Protein AF-A0A968NPS4-F1 (afdb_monomer_lite)

pLDDT: mean 86.82, std 9.13, range [53.03, 97.56]

Structure (mmCIF, N/CA/C/O backbone):
data_AF-A0A968NPS4-F1
#
_entry.id   AF-A0A968NPS4-F1
#
loop_
_atom_site.group_PDB
_atom_site.id
_atom_site.type_symbol
_atom_site.label_atom_id
_atom_site.label_alt_id
_atom_site.label_comp_id
_atom_site.label_asym_id
_atom_site.label_entity_id
_atom_site.label_seq_id
_atom_site.pdbx_PDB_ins_code
_atom_site.Cartn_x
_atom_site.Cartn_y
_atom_site.Cartn_z
_atom_site.occupancy
_atom_site.B_iso_or_equiv
_atom_site.auth_seq_id
_atom_site.auth_comp_id
_atom_site.auth_asym_id
_atom_site.auth_atom_id
_atom_site.pdbx_PDB_model_num
ATOM 1 N N . MET A 1 1 ? -4.514 -13.769 -30.488 1.00 55.00 1 MET A N 1
ATOM 2 C CA . MET A 1 1 ? -3.476 -13.276 -29.556 1.00 55.00 1 MET A CA 1
ATOM 3 C C . MET A 1 1 ? -2.769 -14.484 -28.983 1.00 55.00 1 MET A C 1
ATOM 5 O O . MET A 1 1 ? -3.443 -15.322 -28.401 1.00 55.00 1 MET A O 1
ATOM 9 N N . ALA A 1 2 ? -1.465 -14.627 -29.213 1.00 56.16 2 ALA A N 1
ATOM 10 C CA . ALA A 1 2 ? -0.698 -15.673 -28.546 1.00 56.16 2 ALA A CA 1
ATOM 11 C C . ALA A 1 2 ? -0.530 -15.279 -27.071 1.00 56.16 2 ALA A C 1
ATOM 13 O O . ALA A 1 2 ? -0.089 -14.168 -26.778 1.00 56.16 2 ALA A O 1
ATOM 14 N N . LEU A 1 3 ? -0.948 -16.159 -26.161 1.00 73.31 3 LEU A N 1
ATOM 15 C CA .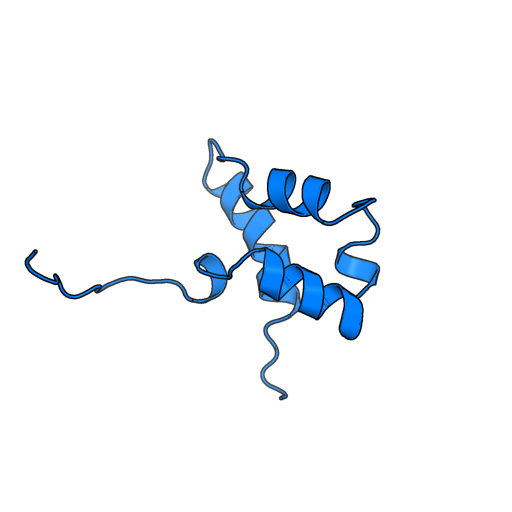 LEU A 1 3 ? -0.68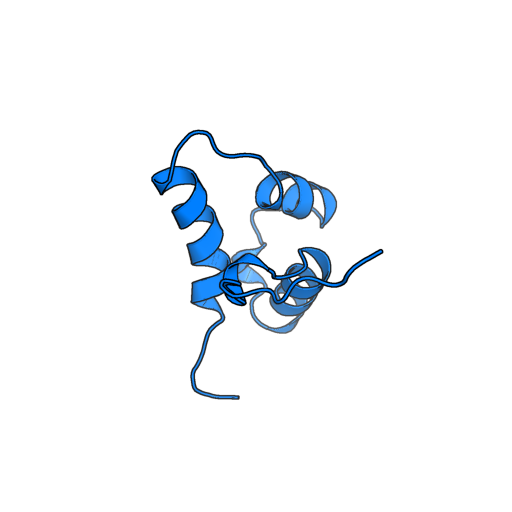8 -16.033 -24.730 1.00 73.31 3 LEU A CA 1
ATOM 16 C C . LEU A 1 3 ? 0.758 -16.473 -24.500 1.00 73.31 3 LEU A C 1
ATOM 18 O O . LEU A 1 3 ? 1.081 -17.647 -24.663 1.00 73.31 3 LEU A O 1
ATOM 22 N N . TYR A 1 4 ? 1.635 -15.527 -24.183 1.00 80.75 4 TYR A N 1
ATOM 23 C CA . TYR A 1 4 ? 2.995 -15.8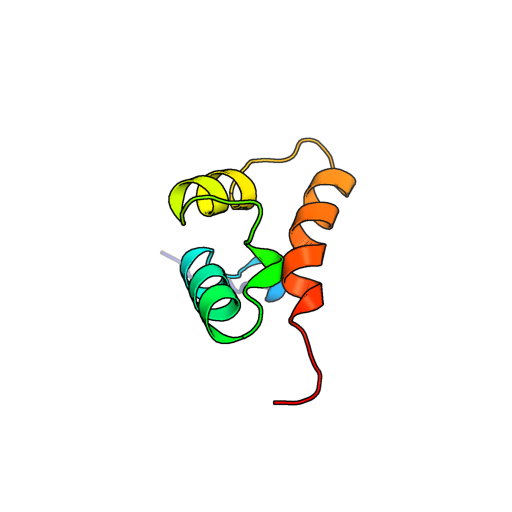41 -23.755 1.00 80.75 4 TYR A CA 1
ATOM 24 C C . TYR A 1 4 ? 2.982 -16.219 -22.273 1.00 80.75 4 TYR A C 1
ATOM 26 O O . TYR A 1 4 ? 2.198 -15.668 -21.498 1.00 80.75 4 TYR A O 1
ATOM 34 N N . ALA A 1 5 ? 3.838 -17.164 -21.883 1.00 84.44 5 ALA A N 1
ATOM 35 C CA . ALA A 1 5 ? 4.012 -17.510 -20.480 1.00 84.44 5 ALA A CA 1
ATOM 36 C C . ALA A 1 5 ? 4.590 -16.309 -19.723 1.00 84.44 5 ALA A C 1
ATOM 38 O O . ALA A 1 5 ? 5.587 -15.717 -20.140 1.00 84.44 5 ALA A O 1
ATOM 39 N N . GLU A 1 6 ? 3.969 -15.961 -18.602 1.00 83.25 6 GLU A N 1
ATOM 40 C CA . GLU A 1 6 ? 4.498 -14.950 -17.705 1.00 83.25 6 GLU A CA 1
ATOM 41 C C . GLU A 1 6 ? 5.485 -15.599 -16.737 1.00 83.25 6 GLU A C 1
ATOM 43 O O . GLU A 1 6 ? 5.100 -16.379 -15.868 1.00 83.25 6 GLU A O 1
ATOM 48 N N . LEU A 1 7 ? 6.770 -15.304 -16.924 1.00 88.38 7 LEU A N 1
ATOM 49 C CA . LEU A 1 7 ? 7.850 -15.965 -16.189 1.00 88.38 7 LEU A CA 1
ATOM 50 C C . LEU A 1 7 ? 8.255 -15.225 -14.909 1.00 88.38 7 LEU A C 1
ATOM 52 O O . LEU A 1 7 ? 8.952 -15.794 -14.075 1.00 88.38 7 LEU A O 1
ATOM 56 N N . HIS A 1 8 ? 7.832 -13.967 -14.744 1.00 88.50 8 HIS A N 1
ATOM 57 C CA . HIS A 1 8 ? 8.236 -13.135 -13.611 1.00 88.50 8 HIS A CA 1
ATOM 58 C C . HIS A 1 8 ? 7.128 -12.154 -13.220 1.00 88.50 8 HIS A C 1
ATOM 60 O O . HIS A 1 8 ? 7.065 -11.034 -13.719 1.00 88.50 8 HIS A O 1
ATOM 66 N N . ARG A 1 9 ? 6.281 -12.565 -12.270 1.00 82.56 9 ARG A N 1
ATOM 67 C CA . ARG A 1 9 ? 5.294 -11.702 -11.606 1.00 82.56 9 ARG A CA 1
ATOM 68 C C . ARG A 1 9 ? 5.542 -11.711 -10.104 1.00 82.56 9 ARG A C 1
ATOM 70 O O . ARG A 1 9 ? 5.438 -12.753 -9.463 1.00 82.56 9 ARG A O 1
ATOM 77 N N . HIS A 1 10 ? 5.793 -10.543 -9.523 1.00 84.75 10 HIS A N 1
ATOM 78 C CA . HIS A 1 10 ? 5.726 -10.386 -8.073 1.00 84.75 10 HIS A CA 1
ATOM 79 C C . HIS A 1 10 ? 4.267 -10.205 -7.659 1.00 84.75 10 HIS A C 1
ATOM 81 O O . HIS A 1 10 ? 3.649 -9.198 -8.006 1.00 84.75 10 HIS A O 1
ATOM 87 N N . LEU A 1 11 ? 3.713 -11.156 -6.905 1.00 80.38 11 LEU A N 1
ATOM 88 C CA . LEU A 1 11 ? 2.317 -11.079 -6.456 1.00 80.38 11 LEU A CA 1
ATOM 89 C C . LEU A 1 11 ? 2.056 -9.830 -5.604 1.00 80.38 11 LEU A C 1
ATOM 91 O O . LEU A 1 11 ? 1.058 -9.153 -5.826 1.00 80.38 11 LEU A O 1
ATOM 95 N N . GLY A 1 12 ? 2.991 -9.469 -4.716 1.00 78.06 12 GLY A N 1
ATOM 96 C CA . GLY A 1 12 ? 2.907 -8.242 -3.913 1.00 78.06 12 GLY A CA 1
ATOM 97 C C . GLY A 1 12 ? 2.885 -6.954 -4.749 1.00 78.06 12 GLY A C 1
ATOM 98 O O . GLY A 1 12 ? 2.132 -6.041 -4.437 1.00 78.06 12 GLY A O 1
ATOM 99 N N . GLY A 1 13 ? 3.624 -6.909 -5.862 1.00 77.94 13 GLY A N 1
ATOM 100 C CA . GLY A 1 13 ? 3.611 -5.770 -6.794 1.00 77.94 13 GLY A CA 1
ATOM 101 C C . GLY A 1 13 ? 2.467 -5.788 -7.808 1.00 77.94 13 GLY A C 1
ATOM 102 O O . GLY A 1 13 ? 2.357 -4.895 -8.639 1.00 77.94 13 GLY A O 1
ATOM 103 N N . SER A 1 14 ? 1.615 -6.812 -7.756 1.00 83.25 14 SER A N 1
ATOM 104 C CA . SER A 1 14 ? 0.480 -7.000 -8.671 1.00 83.25 14 SER A CA 1
ATOM 105 C C . SER A 1 14 ? -0.864 -6.847 -7.973 1.00 83.25 14 SER A C 1
ATOM 107 O O . SER A 1 14 ? -1.903 -7.220 -8.523 1.00 83.25 14 SER A O 1
ATOM 109 N N . VAL A 1 15 ? -0.848 -6.350 -6.738 1.00 88.50 15 VAL A N 1
ATOM 110 C CA . VAL A 1 15 ? -2.050 -6.174 -5.938 1.00 88.50 15 VAL A CA 1
ATOM 111 C C . VAL A 1 15 ? -2.922 -5.089 -6.564 1.00 88.50 15 VAL A C 1
ATOM 113 O O . VAL A 1 15 ? -2.470 -3.995 -6.895 1.00 88.50 15 VAL A O 1
ATOM 116 N N . VAL A 1 16 ? -4.211 -5.392 -6.713 1.00 91.75 16 VAL A N 1
ATOM 117 C CA . VAL A 1 16 ? -5.196 -4.415 -7.178 1.00 91.75 16 VAL A CA 1
ATOM 118 C C . VAL A 1 16 ? -5.426 -3.385 -6.059 1.00 91.75 16 VAL A C 1
ATOM 120 O O . VAL A 1 16 ? -5.849 -3.794 -4.971 1.00 91.75 16 VAL A O 1
ATOM 123 N N . PRO A 1 17 ? -5.243 -2.069 -6.298 1.00 93.25 17 PRO A N 1
ATOM 124 C CA . PRO A 1 17 ? -5.320 -1.047 -5.246 1.00 93.25 17 PRO A CA 1
ATOM 125 C C . PRO A 1 17 ? -6.639 -1.099 -4.466 1.00 93.25 17 PRO A C 1
ATOM 127 O O . PRO A 1 17 ? -6.665 -1.039 -3.240 1.00 93.25 17 PRO A O 1
ATOM 130 N N . ARG A 1 18 ? -7.754 -1.318 -5.173 1.00 95.88 18 ARG A N 1
ATOM 131 C CA . ARG A 1 18 ? -9.090 -1.474 -4.583 1.00 95.88 18 ARG A CA 1
ATOM 132 C C . ARG A 1 18 ? -9.189 -2.617 -3.577 1.00 95.88 18 ARG A C 1
ATOM 134 O O . ARG A 1 18 ? -9.890 -2.482 -2.577 1.00 95.88 18 ARG A O 1
ATOM 141 N N . VAL A 1 19 ? -8.536 -3.743 -3.852 1.00 93.88 19 VAL A N 1
ATOM 142 C CA . VAL A 1 19 ? -8.549 -4.912 -2.963 1.00 93.88 19 VAL A CA 1
ATOM 143 C C . VAL A 1 19 ? -7.756 -4.598 -1.699 1.00 93.88 19 VAL A C 1
ATOM 145 O O . VAL A 1 19 ? -8.258 -4.830 -0.600 1.00 93.88 19 VAL A O 1
ATOM 148 N N . LEU A 1 20 ? -6.574 -3.998 -1.857 1.00 92.69 20 LEU A N 1
ATOM 149 C CA . LEU A 1 20 ? -5.715 -3.600 -0.746 1.00 92.69 20 LEU A CA 1
ATOM 150 C C . LEU A 1 20 ? -6.385 -2.562 0.162 1.00 92.69 20 LEU A C 1
ATOM 152 O O . LEU A 1 20 ? -6.414 -2.733 1.375 1.00 92.69 20 LEU A O 1
ATOM 156 N N . TRP A 1 21 ? -7.022 -1.545 -0.422 1.00 95.06 21 TRP A N 1
ATOM 157 C CA . TRP A 1 21 ? -7.794 -0.550 0.324 1.00 95.06 21 TRP A CA 1
ATOM 158 C C . TRP A 1 21 ? -8.877 -1.191 1.199 1.00 95.06 21 TRP A C 1
ATOM 160 O O . TRP A 1 21 ? -8.955 -0.931 2.397 1.00 95.06 21 TRP A O 1
ATOM 170 N N . ARG A 1 22 ? -9.695 -2.083 0.621 1.00 95.69 22 ARG A N 1
ATOM 171 C CA . ARG A 1 22 ? -10.750 -2.789 1.370 1.00 95.69 22 ARG A CA 1
ATOM 172 C C . ARG A 1 22 ? -10.187 -3.693 2.463 1.00 95.69 22 ARG A C 1
ATOM 174 O O . ARG A 1 22 ? -10.867 -3.920 3.462 1.00 95.69 22 ARG A O 1
ATOM 181 N N . TYR A 1 23 ? -8.992 -4.243 2.266 1.00 93.50 23 TYR A N 1
ATOM 182 C CA . TYR A 1 23 ? -8.303 -5.003 3.301 1.00 93.50 23 TYR A CA 1
ATOM 183 C C . TYR A 1 23 ? -7.896 -4.092 4.465 1.00 93.50 23 TYR A C 1
ATOM 185 O O . TYR A 1 23 ? -8.269 -4.373 5.604 1.00 93.50 23 TYR A O 1
ATOM 193 N N . PHE A 1 24 ? -7.234 -2.967 4.179 1.00 93.12 24 PHE A N 1
ATOM 194 C CA . PHE A 1 24 ? -6.855 -1.983 5.195 1.00 93.12 24 PHE A CA 1
ATOM 195 C C . PHE A 1 24 ? -8.069 -1.461 5.972 1.00 93.12 24 PHE A C 1
ATOM 197 O O . PHE A 1 24 ? -8.060 -1.478 7.198 1.00 93.12 24 PHE A O 1
ATOM 204 N N . GLU A 1 25 ? -9.171 -1.123 5.297 1.00 94.25 25 GLU A N 1
ATOM 205 C CA . GLU A 1 25 ? -10.409 -0.690 5.965 1.00 94.25 25 GLU A CA 1
ATOM 206 C C . GLU A 1 25 ? -10.943 -1.697 6.998 1.00 94.25 25 GLU A C 1
ATOM 208 O O . GLU A 1 25 ? -11.573 -1.292 7.979 1.00 94.25 25 GLU A O 1
ATOM 213 N N . ARG A 1 26 ? -10.729 -3.001 6.777 1.00 93.75 26 ARG A N 1
ATOM 214 C CA . ARG A 1 26 ? -11.227 -4.069 7.654 1.00 93.75 26 ARG A CA 1
ATOM 215 C C . ARG A 1 26 ? -10.239 -4.473 8.741 1.00 93.75 26 ARG A C 1
ATOM 217 O O . ARG A 1 26 ? -10.676 -4.772 9.848 1.00 93.75 26 ARG A O 1
ATOM 224 N N . HIS A 1 27 ? -8.948 -4.507 8.424 1.00 91.50 27 HIS A N 1
ATOM 225 C CA . HIS A 1 27 ? -7.949 -5.193 9.251 1.00 91.50 27 HIS A CA 1
ATOM 226 C C . HIS A 1 27 ? -6.791 -4.301 9.705 1.00 91.50 27 HIS A C 1
ATOM 228 O O . HIS A 1 27 ? -6.121 -4.642 10.670 1.00 91.50 27 HIS A O 1
ATOM 234 N N . ALA A 1 28 ? -6.559 -3.165 9.046 1.00 87.56 28 ALA A N 1
ATOM 235 C CA . ALA A 1 28 ? -5.411 -2.300 9.312 1.00 87.56 28 ALA A CA 1
ATOM 236 C C . ALA A 1 28 ? -5.732 -0.848 8.921 1.00 87.56 28 ALA A C 1
ATOM 238 O O . ALA A 1 28 ? -5.139 -0.275 8.007 1.00 87.56 28 ALA A O 1
ATOM 239 N N . LYS A 1 29 ? -6.730 -0.258 9.598 1.00 88.88 29 LYS A N 1
ATOM 240 C CA . LYS A 1 29 ? -7.208 1.104 9.296 1.00 88.88 29 LYS A CA 1
ATOM 241 C C . LYS A 1 29 ? -6.105 2.148 9.429 1.00 88.88 29 LYS A C 1
ATOM 243 O O . LYS A 1 29 ? -6.088 3.098 8.653 1.00 88.88 29 LYS A O 1
ATOM 248 N N . ASP A 1 30 ? -5.177 1.941 10.359 1.00 90.19 30 ASP A N 1
ATOM 249 C CA . ASP A 1 30 ? -4.072 2.862 10.624 1.00 90.19 30 ASP A CA 1
ATOM 250 C C . ASP A 1 30 ? -3.195 3.086 9.381 1.00 90.19 30 ASP A C 1
ATOM 252 O O . ASP A 1 30 ? -2.777 4.216 9.128 1.00 90.19 30 ASP A O 1
ATOM 256 N N . SER A 1 31 ? -3.027 2.061 8.532 1.00 88.31 31 SER A N 1
ATOM 257 C CA . SER A 1 31 ? -2.235 2.106 7.292 1.00 88.31 31 SER A CA 1
ATOM 258 C C . SER A 1 31 ? -2.779 3.068 6.228 1.00 88.31 31 SER A C 1
ATOM 260 O O . SER A 1 31 ? -2.049 3.448 5.312 1.00 88.31 31 SER A O 1
ATOM 262 N N . ILE A 1 32 ? -4.051 3.467 6.330 1.00 91.62 32 ILE A N 1
ATOM 263 C CA . ILE A 1 32 ? -4.714 4.351 5.360 1.00 91.62 32 ILE A CA 1
ATOM 264 C C . ILE A 1 32 ? -5.204 5.670 5.962 1.00 91.62 32 ILE A C 1
ATOM 266 O O . ILE A 1 32 ? -5.824 6.459 5.259 1.00 91.62 32 ILE A O 1
ATOM 270 N N . THR A 1 33 ? -4.896 5.946 7.232 1.00 92.62 33 THR A N 1
ATOM 271 C CA . THR A 1 33 ? -5.324 7.175 7.935 1.00 92.62 33 THR A CA 1
ATOM 272 C C . THR A 1 33 ? -4.846 8.469 7.278 1.00 92.62 33 THR A C 1
ATOM 274 O O . THR A 1 33 ? -5.493 9.503 7.420 1.00 92.62 33 THR A O 1
ATOM 277 N N . GLN A 1 34 ? -3.738 8.412 6.539 1.00 92.06 34 GLN A N 1
ATOM 278 C CA . GLN A 1 34 ? -3.193 9.544 5.787 1.00 92.06 34 GLN A CA 1
ATOM 279 C C . GLN A 1 34 ? -3.984 9.894 4.514 1.00 92.06 34 GLN A C 1
ATOM 281 O O . GLN A 1 34 ? -3.738 10.945 3.931 1.00 92.06 34 GLN A O 1
ATOM 286 N N . PHE A 1 35 ? -4.909 9.035 4.074 1.00 94.31 35 PHE A N 1
ATOM 287 C CA . PHE A 1 35 ? -5.735 9.254 2.885 1.00 94.31 35 PHE A CA 1
ATOM 288 C C . PHE A 1 35 ? -7.177 9.537 3.305 1.00 94.31 35 PHE A C 1
ATOM 290 O O . PHE A 1 35 ? -7.780 8.756 4.043 1.00 94.31 35 PHE A O 1
ATOM 297 N N . ALA A 1 36 ? -7.774 10.618 2.803 1.00 94.81 36 ALA A N 1
ATOM 298 C CA . ALA A 1 36 ? -9.157 10.954 3.138 1.00 94.81 36 ALA A CA 1
ATOM 299 C C . ALA A 1 36 ? -10.162 9.994 2.482 1.00 94.81 36 ALA A C 1
ATOM 301 O O . ALA A 1 36 ? -11.279 9.810 2.970 1.00 94.81 36 ALA A O 1
ATOM 302 N N . ASN A 1 37 ? -9.794 9.404 1.342 1.00 96.19 37 ASN A N 1
ATOM 303 C CA . ASN A 1 37 ? -10.643 8.504 0.573 1.00 96.19 37 ASN A CA 1
ATOM 304 C C . ASN A 1 37 ? -9.816 7.587 -0.346 1.00 96.19 37 ASN A C 1
ATOM 306 O O . ASN A 1 37 ? -8.614 7.765 -0.536 1.00 96.19 37 ASN A O 1
ATOM 310 N N . TYR A 1 38 ? -10.499 6.622 -0.967 1.00 96.31 38 TYR A N 1
ATOM 311 C CA . TYR A 1 38 ? -9.884 5.684 -1.908 1.00 96.31 38 TYR A CA 1
ATOM 312 C C . TYR A 1 38 ? -9.202 6.366 -3.104 1.00 96.31 38 TYR A C 1
ATOM 314 O O . TYR A 1 38 ? -8.201 5.850 -3.583 1.00 96.31 38 TYR A O 1
ATOM 322 N N . SER A 1 39 ? -9.734 7.485 -3.604 1.00 97.56 39 SER A N 1
ATOM 323 C CA . SER A 1 39 ? -9.180 8.147 -4.792 1.00 97.56 39 SER A CA 1
ATOM 324 C C . SER A 1 39 ? -7.773 8.676 -4.524 1.00 97.56 39 SER A C 1
ATOM 326 O O . SER A 1 39 ? -6.888 8.493 -5.352 1.00 97.56 39 SER A O 1
ATOM 328 N N . GLU A 1 40 ? -7.549 9.279 -3.354 1.00 96.06 40 GLU A N 1
ATOM 329 C CA . GLU A 1 40 ? -6.222 9.757 -2.939 1.00 96.06 40 GLU A CA 1
ATOM 330 C C . GLU A 1 40 ? -5.236 8.599 -2.761 1.00 96.06 40 GLU A C 1
ATOM 332 O O . GLU A 1 40 ? -4.087 8.672 -3.196 1.00 96.06 40 GLU A O 1
ATOM 337 N N . PHE A 1 41 ? -5.700 7.4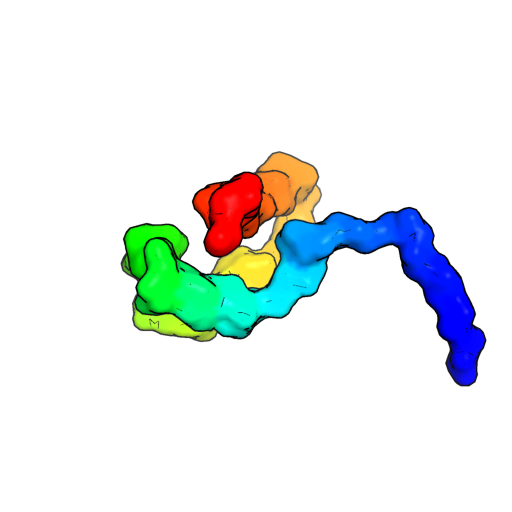97 -2.167 1.00 94.88 41 PHE A N 1
ATOM 338 C CA . PHE A 1 41 ? -4.901 6.282 -2.044 1.00 94.88 41 PHE A CA 1
ATOM 339 C C . PHE A 1 41 ? -4.541 5.688 -3.410 1.00 94.88 41 PHE A C 1
ATOM 341 O O . PHE A 1 41 ? -3.395 5.308 -3.632 1.00 94.88 41 PHE A O 1
ATOM 348 N N . GLU A 1 42 ? -5.499 5.601 -4.333 1.00 95.25 42 GLU A N 1
ATOM 349 C CA . GLU A 1 42 ? -5.283 5.065 -5.677 1.00 95.25 42 GLU A CA 1
ATOM 350 C C . GLU A 1 42 ? -4.291 5.922 -6.465 1.00 95.25 42 GLU A C 1
ATOM 352 O O . GLU A 1 42 ? -3.387 5.376 -7.101 1.00 95.25 42 GLU A O 1
ATOM 357 N N . GLU A 1 43 ? -4.400 7.249 -6.377 1.00 94.56 43 GLU A N 1
ATOM 358 C CA . GLU A 1 43 ? -3.439 8.165 -6.989 1.00 94.56 43 GLU A CA 1
ATOM 359 C C . GLU A 1 43 ? -2.033 7.946 -6.418 1.00 94.56 43 GLU A C 1
ATOM 361 O O . GLU A 1 43 ? -1.077 7.768 -7.175 1.00 94.56 43 GLU A O 1
ATOM 366 N N . PHE A 1 44 ? -1.902 7.875 -5.091 1.00 92.00 44 PHE A N 1
ATOM 367 C CA . PHE A 1 44 ? -0.627 7.601 -4.432 1.00 92.00 44 PHE A CA 1
ATOM 368 C C . PHE A 1 44 ? -0.032 6.244 -4.842 1.00 92.00 44 PHE A C 1
ATOM 370 O O . PHE A 1 44 ? 1.169 6.150 -5.130 1.00 92.00 44 PHE A O 1
ATOM 377 N N . TYR A 1 45 ? -0.871 5.205 -4.879 1.00 90.19 45 TYR A N 1
ATOM 378 C CA . TYR A 1 45 ? -0.460 3.821 -5.103 1.00 90.19 45 TYR A CA 1
ATOM 379 C C . TYR A 1 45 ? -0.107 3.544 -6.566 1.00 90.19 45 TYR A C 1
ATOM 381 O O . TYR A 1 45 ? 0.765 2.734 -6.857 1.00 90.19 45 TYR A O 1
ATOM 389 N N . THR A 1 46 ? -0.755 4.226 -7.509 1.00 90.50 46 THR A N 1
ATOM 390 C CA . THR A 1 46 ? -0.508 4.034 -8.948 1.00 90.50 46 THR A CA 1
ATOM 391 C C . THR A 1 46 ? 0.480 5.045 -9.532 1.00 90.50 46 THR A C 1
ATOM 393 O O . THR A 1 46 ? 0.859 4.940 -10.704 1.00 90.50 46 THR A O 1
ATOM 396 N N . LYS A 1 47 ? 0.940 6.012 -8.725 1.00 91.06 47 LYS A N 1
ATOM 397 C CA . LYS A 1 47 ? 1.913 7.023 -9.140 1.00 91.06 47 LYS A CA 1
ATOM 398 C C . LYS A 1 47 ? 3.195 6.369 -9.653 1.00 91.06 47 LYS A C 1
ATOM 400 O O . LYS A 1 47 ? 3.898 5.678 -8.914 1.00 91.06 47 LYS A O 1
ATOM 405 N N . LYS A 1 48 ? 3.540 6.662 -10.912 1.00 90.69 48 LYS A N 1
ATOM 406 C CA . LYS A 1 48 ? 4.828 6.278 -11.504 1.00 90.69 48 LYS A CA 1
ATOM 407 C C . LYS A 1 48 ? 5.975 6.870 -10.686 1.00 90.69 48 LYS A C 1
ATOM 409 O O . LYS A 1 48 ? 5.945 8.051 -10.343 1.00 90.69 48 LYS A O 1
ATOM 414 N N . ARG A 1 49 ? 6.977 6.043 -10.403 1.00 89.94 49 ARG A N 1
ATOM 415 C CA . ARG A 1 49 ? 8.174 6.409 -9.644 1.00 89.94 49 ARG A CA 1
ATOM 416 C C . ARG A 1 49 ? 9.376 6.497 -10.569 1.00 89.94 49 ARG A C 1
ATOM 418 O O . ARG A 1 49 ? 9.429 5.794 -11.579 1.00 89.94 49 ARG A O 1
ATOM 425 N N . SER A 1 50 ? 10.294 7.399 -10.248 1.00 92.12 50 SER A N 1
ATOM 426 C CA . SER A 1 50 ? 11.464 7.681 -11.086 1.00 92.12 50 SER A CA 1
ATOM 427 C C . SER A 1 50 ? 12.670 6.840 -10.677 1.00 92.12 50 SER A C 1
ATOM 429 O O . SER A 1 50 ? 13.601 6.682 -11.465 1.00 92.12 50 SER A O 1
ATOM 431 N N . THR A 1 51 ? 12.652 6.293 -9.460 1.00 93.75 51 THR A N 1
ATOM 432 C CA . THR A 1 51 ? 13.729 5.473 -8.902 1.00 93.75 51 THR A CA 1
ATOM 433 C C . THR A 1 51 ? 13.191 4.163 -8.330 1.00 93.75 51 THR A C 1
ATOM 435 O O . THR A 1 51 ? 12.001 4.025 -8.033 1.00 93.75 51 THR A O 1
ATOM 438 N N . LEU A 1 52 ? 14.087 3.184 -8.187 1.00 89.62 52 LEU A N 1
ATOM 439 C CA . LEU A 1 52 ? 13.771 1.916 -7.533 1.00 89.62 52 LEU A CA 1
ATOM 440 C C . LEU A 1 52 ? 13.410 2.129 -6.058 1.00 89.62 52 LEU A C 1
ATOM 442 O O . LEU A 1 52 ? 12.445 1.538 -5.592 1.00 89.62 52 LEU A O 1
ATOM 446 N N . ASP A 1 53 ? 14.130 3.001 -5.355 1.00 90.06 53 ASP A N 1
ATOM 447 C CA . ASP A 1 53 ? 13.895 3.271 -3.933 1.00 90.06 53 ASP A CA 1
ATOM 448 C C . ASP A 1 53 ? 12.474 3.800 -3.691 1.00 90.06 53 ASP A C 1
ATOM 450 O O . ASP A 1 53 ? 11.740 3.256 -2.869 1.00 90.06 53 ASP A O 1
ATOM 454 N N . GLU A 1 54 ? 12.025 4.768 -4.497 1.00 86.88 54 GLU A N 1
ATOM 455 C CA . GLU A 1 54 ? 10.650 5.285 -4.447 1.00 86.88 54 GLU A CA 1
ATOM 456 C C . GLU A 1 54 ? 9.598 4.198 -4.734 1.00 86.88 54 GLU A C 1
ATOM 458 O O . GLU A 1 54 ? 8.485 4.228 -4.205 1.00 86.88 54 GLU A O 1
ATOM 463 N N . TYR A 1 55 ? 9.916 3.250 -5.619 1.00 85.44 55 TYR A N 1
ATOM 464 C CA . TYR A 1 55 ? 9.041 2.121 -5.931 1.00 85.44 55 TYR A CA 1
ATOM 465 C C . TYR A 1 55 ? 8.984 1.106 -4.780 1.00 85.44 55 TYR A C 1
ATOM 467 O O . TYR A 1 55 ? 7.913 0.567 -4.489 1.00 85.44 55 TYR A O 1
ATOM 475 N N . LEU A 1 56 ? 10.111 0.857 -4.109 1.00 85.19 56 LEU A N 1
ATOM 476 C CA . LEU A 1 56 ? 10.194 -0.039 -2.957 1.00 85.19 56 LEU A CA 1
ATOM 477 C C . LEU A 1 56 ? 9.461 0.535 -1.741 1.00 85.19 56 LEU A C 1
ATOM 479 O O . LEU A 1 56 ? 8.764 -0.213 -1.062 1.00 85.19 56 LEU A O 1
ATOM 483 N N . GLU A 1 57 ? 9.509 1.850 -1.517 1.00 82.31 57 GLU A N 1
ATOM 484 C CA . GLU A 1 57 ? 8.725 2.507 -0.461 1.00 82.31 57 GLU A CA 1
ATOM 485 C C . GLU A 1 57 ? 7.229 2.207 -0.587 1.00 82.31 57 GLU A C 1
ATOM 487 O O . GLU A 1 57 ? 6.576 1.867 0.398 1.00 82.31 57 GLU A O 1
ATOM 492 N N . LEU A 1 58 ? 6.682 2.249 -1.805 1.00 82.19 58 LEU A N 1
ATOM 493 C CA . LEU A 1 58 ? 5.294 1.860 -2.045 1.00 82.19 58 LEU A CA 1
ATOM 494 C C . LEU A 1 58 ? 5.033 0.394 -1.662 1.00 82.19 58 LEU A C 1
ATOM 496 O O . LEU A 1 58 ? 3.967 0.068 -1.139 1.00 82.19 58 LEU A O 1
ATOM 500 N N . HIS A 1 59 ? 5.994 -0.492 -1.924 1.00 81.00 59 HIS A N 1
ATOM 501 C CA . HIS A 1 59 ? 5.858 -1.920 -1.641 1.00 81.00 59 HIS A CA 1
ATOM 502 C C . HIS A 1 59 ? 5.852 -2.226 -0.143 1.00 81.00 59 HIS A C 1
ATOM 504 O O . HIS A 1 59 ? 5.179 -3.177 0.254 1.00 81.00 59 HIS A O 1
ATOM 510 N N . THR A 1 60 ? 6.467 -1.385 0.695 1.00 83.00 60 THR A N 1
ATOM 511 C CA . THR A 1 60 ? 6.436 -1.556 2.161 1.00 83.00 60 THR A CA 1
ATOM 512 C C . THR A 1 60 ? 5.013 -1.581 2.736 1.00 83.00 60 THR A C 1
ATOM 514 O O . THR A 1 60 ? 4.739 -2.298 3.699 1.00 83.00 60 THR A O 1
ATOM 517 N N . LEU A 1 61 ? 4.059 -0.878 2.105 1.00 84.81 61 LEU A N 1
ATOM 518 C CA . LEU A 1 61 ? 2.640 -0.943 2.480 1.00 84.81 61 LEU A CA 1
ATOM 519 C C . LEU A 1 61 ? 2.072 -2.350 2.298 1.00 84.81 61 LEU A C 1
ATOM 521 O O . LEU A 1 61 ? 1.322 -2.828 3.147 1.00 84.81 61 LEU A O 1
ATOM 525 N N . VAL A 1 62 ? 2.428 -3.017 1.202 1.00 86.12 62 VAL A N 1
ATOM 526 C CA . VAL A 1 62 ? 1.984 -4.386 0.926 1.00 86.12 62 VAL A CA 1
ATOM 527 C C . VAL A 1 62 ? 2.704 -5.374 1.840 1.00 86.12 62 VAL A C 1
ATOM 529 O O . VAL A 1 62 ? 2.067 -6.280 2.365 1.00 86.12 62 VAL A O 1
ATOM 532 N N . GLU A 1 63 ? 4.003 -5.189 2.074 1.00 84.88 63 GLU A N 1
ATOM 533 C CA . GLU A 1 63 ? 4.788 -6.039 2.980 1.00 84.88 63 GLU A CA 1
ATOM 534 C C . GLU A 1 63 ? 4.228 -6.035 4.406 1.00 84.88 63 GLU A C 1
ATOM 536 O O . GLU A 1 63 ? 4.158 -7.087 5.036 1.00 84.88 63 GLU A O 1
ATOM 541 N N . SER A 1 64 ? 3.738 -4.888 4.893 1.00 82.25 64 SER A N 1
ATOM 542 C CA . SER A 1 64 ? 3.182 -4.763 6.251 1.00 82.25 64 SER A CA 1
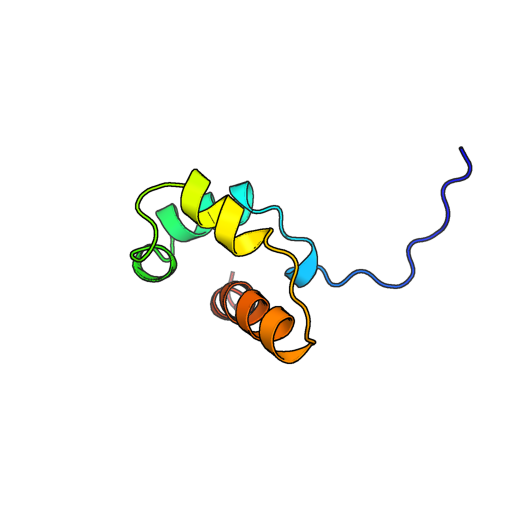ATOM 543 C C . SER A 1 64 ? 1.982 -5.675 6.536 1.00 82.25 64 SER A C 1
ATOM 545 O O . SER A 1 64 ? 1.667 -5.936 7.696 1.00 82.25 64 SER A O 1
ATOM 547 N N . VAL A 1 65 ? 1.313 -6.167 5.488 1.00 83.00 65 VAL A N 1
ATOM 548 C CA . VAL A 1 65 ? 0.151 -7.062 5.589 1.00 83.00 65 VAL A CA 1
ATOM 549 C C . VAL A 1 65 ? 0.436 -8.481 5.102 1.00 83.00 65 VAL A C 1
ATOM 551 O O . VAL A 1 65 ? -0.472 -9.309 5.070 1.00 83.00 65 VAL A O 1
ATOM 554 N N . GLN A 1 66 ? 1.678 -8.782 4.722 1.00 83.00 66 GLN A N 1
ATOM 555 C CA . GLN A 1 66 ? 2.107 -10.131 4.366 1.00 83.00 66 GLN A CA 1
ATOM 556 C C . GLN A 1 66 ? 2.513 -10.890 5.632 1.00 83.00 66 GLN A C 1
ATOM 558 O O . GLN A 1 66 ? 3.671 -10.879 6.043 1.00 83.00 66 GLN A O 1
ATOM 563 N N . THR A 1 67 ? 1.549 -11.559 6.259 1.00 79.19 67 THR A N 1
ATOM 564 C CA . THR A 1 67 ? 1.779 -12.407 7.434 1.00 79.19 67 THR A CA 1
ATOM 565 C C . THR A 1 67 ? 1.786 -13.885 7.053 1.00 79.19 67 THR A C 1
ATOM 567 O O . THR A 1 67 ? 1.121 -14.306 6.109 1.00 79.19 67 THR A O 1
ATOM 570 N N . VAL A 1 68 ? 2.552 -14.694 7.792 1.00 77.38 68 VAL A N 1
ATOM 571 C CA . VAL A 1 68 ? 2.532 -16.166 7.657 1.00 77.38 68 VAL A CA 1
ATOM 572 C C . VAL A 1 68 ? 1.242 -16.752 8.244 1.00 77.38 68 VAL A C 1
ATOM 574 O O . VAL A 1 68 ? 0.792 -17.819 7.839 1.00 77.38 68 VAL A O 1
ATOM 577 N N . GLU A 1 69 ? 0.649 -16.041 9.198 1.00 67.19 69 GLU A N 1
ATOM 578 C CA . GLU A 1 69 ? -0.590 -16.408 9.871 1.00 67.19 69 GLU A CA 1
ATOM 579 C C . GLU A 1 69 ? -1.789 -15.930 9.036 1.00 67.19 69 GLU A C 1
ATOM 581 O O . GLU A 1 69 ? -1.841 -14.761 8.641 1.00 67.19 69 GLU A O 1
ATOM 586 N N . THR A 1 70 ? -2.718 -16.850 8.756 1.00 53.03 70 THR A N 1
ATOM 587 C CA . THR A 1 70 ? -3.982 -16.641 8.021 1.00 53.03 70 THR A CA 1
ATOM 588 C C . THR A 1 70 ? -5.183 -16.955 8.887 1.00 53.03 70 THR A C 1
ATOM 590 O O . THR A 1 70 ? -5.131 -18.022 9.544 1.00 53.03 70 THR A O 1
#

Radius of gyration: 13.95 Å; chains: 1; bounding box: 25×28×40 Å

Secondary structure (DSSP, 8-state):
----------SGGG--HHHHHHHHHHH-GGGGTT-SSHHHHHHHHH---SSHHHHHHHHHHHHTT--S--

Sequence (70 aa):
MALYAELHRHLGGSVVPRVLWRYFERHAKDSITQFANYSEFEEFYTKKRSTLDEYLELHTLVESVQTVET

Foldseek 3Di:
DDDDDDPDDDPLLVDDLVVLVVCCVVPNVVLCPVPPDSVRSCCQLVDDDPDPVSVVVSSVSSVVPDDPPD

=== Feature glossary ===
Key to the feature types in this record:

pLDDT. pLDDT is the predicted lDDT-Cα score: AlphaFold's confidence that the local environment of each residue (all inter-atomic distances within 15 Å) is correctly placed. It is a per-residue number between 0 and 100, with higher meaning more reliable.

Radius of gyration, Cα contacts, bounding box. The geometric summary reports three shape descriptors. Rg (radius of gyration) measures how spread out the Cα atoms are about their centre of mass; compact globular proteins have small 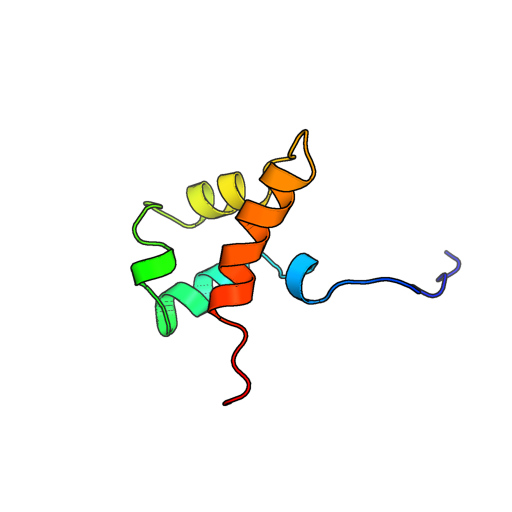Rg, elongated or unfolded ones large. Cα contacts (<8 Å, |i−j|>4) count long-range residue pairs in spatial proximity — high for tightly packed folds, near zero for rods or random coil. The bounding-box extents give the protein's footprint along x, y, z in Å.

Backbone torsions (φ/ψ). Backbone dihedral angles. Every residue except chain termini has a φ (preceding-C → N → Cα → C) and a ψ (N → Cα → C → next-N). They are reported in degrees following the IUPAC sign convention. Secondary structure is essentially a statement about which (φ, ψ) basin each residue occupies.

Contact-map, Ramachandran, and PAE plots. Plot images: a contact map (which residues are close in 3D, as an N×N binary image), a Ramachandran scatter (backbone torsion angles, revealing secondary-structure composition at a glance), and — for AlphaFold structures — a PAE heatmap (pairwise prediction confidence).

Predicted aligned error. Predicted Aligned Error (PAE) is an AlphaFold confidence matrix: entry (i, j) is the expected error in the position of residue j, in ångströms, when the prediction is superimposed on the true structure at residue i. Low PAE within a block of residues means that block is internally rigid and well-predicted; high PAE between two blocks means their relative placement is uncertain even if each block individually is confident.

Secondary structure (3-state, P-SEA). Three-state secondary structure (P-SEA) collapses the eight DSSP classes into helix (a), strand (b), and coil (c). P-SEA assigns these from Cα geometry alone — distances and angles — without requiring backbone oxygens, so it works on any Cα trace.

Solvent-accessible surface area. Solvent-accessible surface area (SASA) is the area in Å² traced out by the centre of a 1.4 Å probe sphere (a water molecule) rolled over the protein's van der Waals surface (Shrake–Rupley / Lee–Richards construction). Buried residues have near-zero SASA; fully exposed residues can exceed 200 Å². The total SASA scales roughly with the number of surface residues.

Foldseek 3Di. The Foldseek 3Di string encodes local tertiary geometry as a 20-letter alphabet — one character per residue — derived from the relative positions of nearby Cα atoms. Unlike the amino-acid sequence, 3Di is a direct function of the 3D structure, so two proteins with the same fold have similar 3Di strings even at low sequence identity.

B-factor. For experimental (PDB) structures, the B-factor (temperature factor) quantifies the positional spread of each atom in the crystal — a combination of thermal vibration and static disorder — in units of Å². High B-factors mark flexible loops or poorly resolved regions; low B-factors mark the rigid, well-ordered core.

mmCIF coordinates. The mmCIF block holds the 3D Cartesian coordinates of each backbone atom (N, Cα, C, O) in ångströms. mmCIF is the PDB's canonical archive format — a tagged-loop text representation of the atomic model.

InterPro / GO / CATH / organism. Functional annotations link the protein to curated databases. InterPro entries identify conserved domains and families by matching the sequence against member-database signatures (Pfam, PROSITE, CDD, …). Gene Ontology (GO) terms describe molecular function, biological process, and cellular component in a controlled vocabulary. CATH places the structure in a hierarchical fold classification (Class/Architecture/Topology/Homologous-superfamily). The organism is the source species.

Rendered structure images. Structure images are PyMOL renders from six orthogonal camera directions. Cartoon representation draws helices as coils and strands as arrows; sticks shows the backbone as bonds; surface shows the solvent-excluded envelope. Rainbow coloring maps sequence position to hue (blue→red, N→C); chain coloring assigns a distinct color per polypeptide.

Sequence. This is the polypeptide sequence — one letter per residue, N-terminus first. Length ranges from a few dozen residues for small domains to over a thousand for large multi-domain proteins.

Secondary structure (8-state, DSSP). The SS8 string is DSSP's per-residue secondary-structure call. α-helix (H) means an i→i+4 H-bond ladder; β-strand (E) means the residue participates in a β-sheet; 3₁₀ (G) and π (I) are tighter and wider helices; T/S are turns/bends; '-' is loop.

Nearest PDB structures. Structural nearest neighbors (via Foldseek easy-search vs the PDB). Reported per hit: target PDB id, E-value, and alignment TM-score. A TM-score above ~0.5 is the conventional threshold for 'same fold'.